Protein AF-A0A3B9R5B9-F1 (afdb_monomer)

Foldseek 3Di:
DWKKKWKWKDQDQDIDIDIDPHTDPDPVVSVVVVVVVVVVCCVVPVNIDIDMDIGDPVLVVVVVVVVVVPDRSPPPDHPHDDDPDD

Solvent-accessible surface area (backbone atoms only — not comparable to full-atom values): 5118 Å² total; per-residue (Å²): 116,49,20,35,48,37,36,37,44,22,60,82,90,51,46,48,80,47,66,57,92,72,60,31,77,37,62,66,62,37,56,62,48,46,56,60,52,50,54,48,46,46,71,77,41,69,83,47,50,72,53,78,46,66,28,42,61,69,58,43,54,51,52,51,55,38,48,77,74,64,57,61,65,54,83,90,72,52,94,63,81,79,73,77,85,126

Mean predicted aligned error: 5.77 Å

Sequence (86 aa):
MKFIMVIIICFGANCEAIWERVPYDSEVTCLQSTKSVASYMQGQYPNSSGEIYCMNEEQFDLFYKDLEKGLNLNLQNTPLPDKPDA

Radius of gyration: 12.6 Å; Cα contacts (8 Å, |Δi|>4): 117; chains: 1; bounding box: 30×22×32 Å

Structure (mmCIF, N/CA/C/O backbone):
data_AF-A0A3B9R5B9-F1
#
_entry.id   AF-A0A3B9R5B9-F1
#
loop_
_atom_si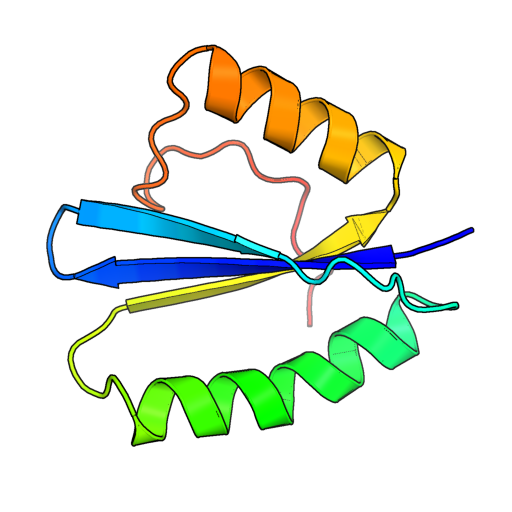te.group_PDB
_atom_site.id
_atom_site.type_symbol
_atom_site.label_atom_id
_atom_site.label_alt_id
_atom_site.label_comp_id
_atom_site.label_asym_id
_atom_site.label_entity_id
_atom_site.label_seq_id
_atom_site.pdbx_PDB_ins_code
_atom_site.Cartn_x
_atom_site.Cartn_y
_atom_site.Cartn_z
_atom_site.occupancy
_atom_site.B_iso_or_equiv
_atom_site.auth_seq_id
_atom_site.auth_comp_id
_atom_site.auth_asym_id
_atom_site.auth_atom_id
_atom_site.pdbx_PDB_model_num
ATOM 1 N N . MET A 1 1 ? -9.470 -0.238 16.810 1.00 78.06 1 MET A N 1
ATOM 2 C CA . MET A 1 1 ? -9.348 0.211 15.409 1.00 78.06 1 MET A CA 1
ATOM 3 C C . MET A 1 1 ? -8.453 -0.767 14.684 1.00 78.06 1 MET A C 1
ATOM 5 O O . MET A 1 1 ? -7.597 -1.360 15.329 1.00 78.06 1 MET A O 1
ATOM 9 N N . LYS A 1 2 ? -8.694 -0.975 13.395 1.00 88.94 2 LYS A N 1
ATOM 10 C CA . LYS A 1 2 ? -7.959 -1.915 12.553 1.00 88.94 2 LYS A CA 1
ATOM 11 C C . LYS A 1 2 ? -7.378 -1.161 11.363 1.00 88.94 2 LYS A C 1
ATOM 13 O O . LYS A 1 2 ? -7.991 -0.200 10.902 1.00 8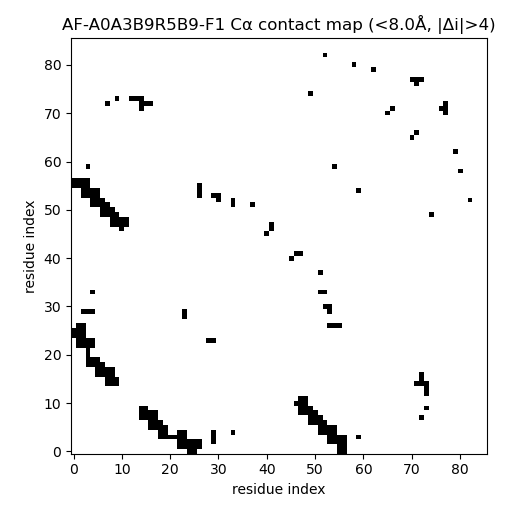8.94 2 LYS A O 1
ATOM 18 N N . PHE A 1 3 ? -6.199 -1.578 10.916 1.00 92.62 3 PHE A N 1
ATOM 19 C CA . PHE A 1 3 ? -5.466 -0.932 9.831 1.00 92.62 3 PHE A CA 1
ATOM 20 C C . PHE A 1 3 ? -5.164 -1.929 8.721 1.00 92.62 3 PHE A C 1
ATOM 22 O O . PHE A 1 3 ? -4.707 -3.037 8.976 1.00 92.62 3 PHE A O 1
ATOM 29 N N . ILE A 1 4 ? -5.403 -1.530 7.485 1.00 93.62 4 ILE A N 1
ATOM 30 C CA . ILE A 1 4 ? -5.209 -2.319 6.280 1.00 93.62 4 ILE A CA 1
ATOM 31 C C . ILE A 1 4 ? -4.013 -1.727 5.547 1.00 93.62 4 ILE A C 1
ATOM 33 O O . ILE A 1 4 ? -3.979 -0.531 5.252 1.00 93.62 4 ILE A O 1
ATOM 37 N N . MET A 1 5 ? -3.017 -2.566 5.268 1.00 93.56 5 MET A N 1
ATOM 38 C CA . MET A 1 5 ? -1.915 -2.166 4.406 1.00 93.56 5 MET A CA 1
ATOM 39 C C . MET A 1 5 ? -2.372 -2.244 2.953 1.00 93.56 5 MET A C 1
ATOM 41 O O . MET A 1 5 ? -2.805 -3.304 2.499 1.00 93.56 5 MET A O 1
ATOM 45 N N . VAL A 1 6 ? -2.251 -1.131 2.240 1.00 93.06 6 VAL A N 1
ATOM 46 C CA . VAL A 1 6 ? -2.528 -1.020 0.809 1.00 93.06 6 VAL A CA 1
ATOM 47 C C . VAL A 1 6 ? -1.226 -0.691 0.099 1.00 93.06 6 VAL A C 1
ATOM 49 O O 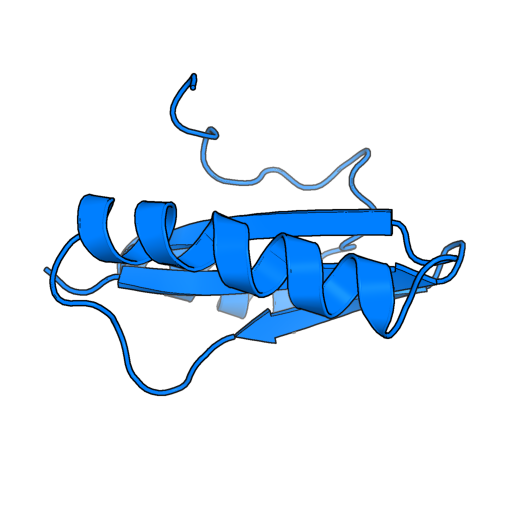. VAL A 1 6 ? -0.552 0.279 0.424 1.00 93.06 6 VAL A O 1
ATOM 52 N N . ILE A 1 7 ? -0.867 -1.504 -0.878 1.00 92.56 7 ILE A N 1
ATOM 53 C CA . ILE A 1 7 ? 0.316 -1.362 -1.713 1.00 92.56 7 ILE A CA 1
ATOM 54 C C . ILE A 1 7 ? -0.173 -0.977 -3.099 1.00 92.56 7 ILE A C 1
ATOM 56 O O . ILE A 1 7 ? -0.886 -1.747 -3.736 1.00 92.56 7 ILE A O 1
ATOM 60 N N . ILE A 1 8 ? 0.216 0.198 -3.571 1.00 92.12 8 ILE A N 1
ATOM 61 C CA . ILE A 1 8 ? 0.014 0.610 -4.955 1.00 92.12 8 ILE A CA 1
ATOM 62 C C . ILE A 1 8 ? 1.319 0.332 -5.688 1.00 92.12 8 ILE A C 1
ATOM 64 O O . ILE A 1 8 ? 2.357 0.876 -5.319 1.00 92.12 8 ILE A O 1
ATOM 68 N N . ILE A 1 9 ? 1.274 -0.515 -6.710 1.00 92.06 9 ILE A N 1
ATOM 69 C CA . ILE A 1 9 ? 2.425 -0.864 -7.545 1.00 92.06 9 ILE A CA 1
ATOM 70 C C . ILE A 1 9 ? 2.121 -0.539 -9.004 1.00 92.06 9 ILE A C 1
ATOM 72 O O . ILE A 1 9 ? 1.034 -0.815 -9.500 1.00 92.06 9 ILE A O 1
ATOM 76 N N . CYS A 1 10 ? 3.086 0.051 -9.696 1.00 91.12 10 CYS A N 1
ATOM 77 C CA . CYS A 1 10 ? 2.956 0.556 -11.050 1.00 91.12 10 CYS A CA 1
ATOM 78 C C . CYS A 1 10 ? 4.060 -0.002 -11.949 1.00 91.12 10 CYS A C 1
ATOM 80 O O . CYS A 1 10 ? 5.251 0.096 -11.644 1.00 91.12 10 CYS A O 1
ATOM 82 N N . PHE A 1 11 ? 3.664 -0.523 -13.106 1.00 90.25 11 PHE A N 1
ATOM 83 C CA . PHE A 1 11 ? 4.556 -0.916 -14.193 1.00 90.25 11 PHE A CA 1
ATOM 84 C C . PHE A 1 11 ? 4.319 0.016 -15.384 1.00 90.25 11 PHE A C 1
ATOM 86 O O . PHE A 1 11 ? 3.422 -0.190 -16.206 1.00 90.25 11 PHE A O 1
ATOM 93 N N . GLY A 1 12 ? 5.108 1.090 -15.457 1.00 86.75 12 GLY A N 1
ATOM 94 C CA . GLY A 1 12 ? 4.855 2.179 -16.400 1.00 86.75 12 GLY A CA 1
ATOM 95 C C . GLY A 1 12 ? 3.573 2.929 -16.030 1.00 86.75 12 GLY A C 1
ATOM 96 O O . GLY A 1 12 ? 3.469 3.442 -14.923 1.00 86.75 12 GLY A O 1
ATOM 97 N N . ALA A 1 13 ? 2.604 2.987 -16.948 1.00 83.75 13 ALA A N 1
ATOM 98 C CA . ALA A 1 13 ? 1.314 3.658 -16.734 1.00 83.75 13 ALA A CA 1
ATOM 99 C C . ALA A 1 13 ? 0.228 2.752 -16.114 1.00 83.75 13 ALA A C 1
ATOM 101 O O . ALA A 1 13 ? -0.888 3.212 -15.869 1.00 83.75 13 ALA A O 1
ATOM 102 N N . ASN A 1 14 ? 0.534 1.468 -15.895 1.00 87.81 14 ASN A N 1
ATOM 103 C CA . ASN A 1 14 ? -0.405 0.492 -15.348 1.00 87.81 14 ASN A CA 1
ATOM 104 C C . ASN A 1 14 ? -0.151 0.334 -13.850 1.00 87.81 14 ASN A C 1
ATOM 106 O O . ASN A 1 14 ? 0.864 -0.246 -13.467 1.00 87.81 14 ASN A O 1
ATOM 110 N N . CYS A 1 15 ? -1.058 0.856 -13.029 1.00 89.81 15 CYS A N 1
ATOM 111 C CA . CYS A 1 15 ? -0.986 0.784 -11.574 1.00 89.81 15 CYS A CA 1
ATOM 112 C C . CYS A 1 15 ? -2.078 -0.128 -11.019 1.00 89.81 15 CYS A C 1
ATOM 114 O O . CYS A 1 15 ? -3.227 -0.067 -11.455 1.00 89.81 15 CYS A O 1
ATOM 116 N N . GLU A 1 16 ? -1.720 -0.926 -10.022 1.00 90.69 16 GLU A N 1
ATOM 117 C CA . GLU A 1 16 ? -2.595 -1.865 -9.334 1.00 90.69 16 GLU A CA 1
ATOM 118 C C . GLU A 1 16 ? -2.492 -1.654 -7.824 1.00 90.69 16 GLU A C 1
ATOM 120 O O . GLU A 1 16 ? -1.427 -1.321 -7.301 1.00 90.69 16 GLU A O 1
ATOM 125 N N . ALA A 1 17 ? -3.606 -1.853 -7.123 1.00 91.94 17 ALA A N 1
ATOM 126 C CA . ALA A 1 17 ? -3.652 -1.831 -5.670 1.00 91.94 17 ALA A CA 1
ATOM 127 C C . ALA A 1 17 ? -3.777 -3.258 -5.134 1.00 91.94 17 ALA A C 1
ATOM 129 O O . ALA A 1 17 ? -4.627 -4.031 -5.572 1.00 91.94 17 ALA A O 1
ATOM 130 N N . ILE A 1 18 ? -2.942 -3.586 -4.157 1.00 91.50 18 ILE A N 1
ATOM 131 C CA . ILE A 1 18 ? -2.900 -4.867 -3.461 1.00 91.50 18 ILE A CA 1
ATOM 132 C C . ILE A 1 18 ? -3.075 -4.568 -1.978 1.00 91.50 18 ILE A C 1
ATOM 134 O O . ILE A 1 18 ? -2.430 -3.667 -1.455 1.00 91.50 18 ILE A O 1
ATOM 138 N N . TRP A 1 19 ? -3.915 -5.315 -1.274 1.00 92.81 19 TRP A N 1
ATOM 139 C CA . TRP A 1 19 ? -4.087 -5.136 0.166 1.00 92.81 19 TRP A CA 1
ATOM 140 C C . TRP A 1 19 ? -4.158 -6.469 0.895 1.00 92.81 19 TRP A C 1
ATOM 142 O O . TRP A 1 19 ? -4.567 -7.496 0.343 1.00 92.81 19 TRP A O 1
ATOM 152 N N . GLU A 1 20 ? -3.744 -6.455 2.158 1.00 83.38 20 GLU A N 1
ATOM 153 C CA . GLU A 1 20 ? -3.835 -7.635 3.009 1.00 83.38 20 GLU A CA 1
ATOM 154 C C . GLU A 1 20 ? -5.269 -7.848 3.508 1.00 83.38 20 GLU A C 1
ATOM 156 O O . GLU A 1 20 ? -5.972 -6.911 3.881 1.00 83.38 20 GLU A O 1
ATOM 161 N N . ARG A 1 21 ? -5.710 -9.113 3.550 1.00 79.56 21 ARG A N 1
ATOM 162 C CA . ARG A 1 21 ? -7.022 -9.482 4.116 1.00 79.56 21 ARG A CA 1
ATOM 163 C C . ARG A 1 21 ? -7.045 -9.459 5.642 1.00 79.56 21 ARG A C 1
ATOM 165 O O . ARG A 1 21 ? -8.124 -9.432 6.226 1.00 79.56 21 ARG A O 1
ATOM 172 N N . VAL A 1 22 ? -5.877 -9.529 6.277 1.00 87.12 22 VAL A N 1
ATOM 173 C CA . VAL A 1 22 ? -5.748 -9.524 7.734 1.00 87.12 22 VAL A CA 1
ATOM 174 C C . VAL A 1 22 ? -5.297 -8.130 8.159 1.00 87.12 22 VAL A C 1
ATOM 176 O O . VAL A 1 22 ? -4.174 -7.747 7.842 1.00 87.12 22 VAL A O 1
ATOM 179 N N . PRO A 1 23 ? -6.143 -7.359 8.856 1.00 89.31 23 PRO A N 1
ATOM 180 C CA . PRO A 1 23 ? -5.761 -6.029 9.287 1.00 89.31 23 PRO A CA 1
ATOM 181 C C . PRO A 1 23 ? -4.886 -6.062 10.546 1.00 89.31 23 PRO A C 1
ATOM 183 O O . PRO A 1 23 ? -5.041 -6.913 11.427 1.00 89.31 23 PRO A O 1
ATOM 186 N N . TYR A 1 24 ? -4.018 -5.066 10.662 1.00 92.12 24 TYR A N 1
ATOM 187 C CA . TYR A 1 24 ? -3.184 -4.782 11.820 1.00 92.12 24 TYR A CA 1
ATOM 188 C C . TYR A 1 24 ? -3.992 -4.149 12.959 1.00 92.12 24 TYR A C 1
ATOM 190 O O . TYR A 1 24 ? -4.954 -3.411 12.736 1.00 92.12 24 TYR A O 1
ATOM 198 N N . ASP A 1 25 ? -3.562 -4.389 14.198 1.00 92.88 25 ASP A N 1
ATOM 199 C CA . ASP A 1 25 ? -4.178 -3.812 15.402 1.00 92.88 25 ASP A CA 1
ATOM 200 C C . ASP A 1 25 ? -3.827 -2.337 15.632 1.00 92.88 25 ASP A C 1
ATOM 202 O O . ASP A 1 25 ? -4.518 -1.640 16.376 1.00 92.88 25 ASP A O 1
ATOM 206 N N . SER A 1 26 ? -2.747 -1.852 15.015 1.00 91.75 26 SER A N 1
ATOM 207 C CA . SER A 1 26 ? -2.309 -0.465 15.138 1.00 91.75 26 SER A CA 1
ATOM 208 C C . SER A 1 26 ? -1.652 0.042 13.859 1.00 91.75 26 SER A C 1
ATOM 210 O O . SER A 1 26 ? -1.013 -0.719 13.126 1.00 91.75 26 SER A O 1
ATOM 212 N N . GLU A 1 27 ? -1.766 1.348 13.634 1.00 89.00 27 GLU A N 1
ATOM 213 C CA . GLU A 1 27 ? -1.101 2.048 12.538 1.00 89.00 27 GLU A CA 1
ATOM 214 C C . GLU A 1 27 ? 0.415 1.869 12.608 1.00 89.00 27 GLU A C 1
ATOM 216 O O . GLU A 1 27 ? 1.055 1.570 11.608 1.00 89.00 27 GLU A O 1
ATOM 221 N N . VAL A 1 28 ? 0.982 1.956 13.816 1.00 91.38 28 VAL A N 1
ATOM 222 C CA . VAL A 1 28 ? 2.422 1.804 14.055 1.00 91.38 28 VAL A CA 1
ATOM 223 C C . VAL A 1 28 ? 2.909 0.432 13.600 1.00 91.38 28 VAL A C 1
ATOM 225 O O . VAL A 1 28 ? 3.926 0.342 12.915 1.00 91.38 28 VAL A O 1
ATOM 228 N N . THR A 1 29 ? 2.186 -0.639 13.939 1.00 91.50 29 THR A N 1
ATOM 229 C CA . THR A 1 29 ? 2.547 -1.999 13.510 1.00 91.50 29 THR A CA 1
ATOM 230 C C . THR A 1 29 ? 2.449 -2.147 11.992 1.00 91.50 29 THR A C 1
ATOM 232 O O . THR A 1 29 ? 3.323 -2.767 11.381 1.00 91.50 29 THR A O 1
ATOM 235 N N . CYS A 1 30 ? 1.431 -1.543 11.373 1.00 92.69 30 CYS A N 1
ATOM 236 C CA . CYS A 1 30 ? 1.305 -1.517 9.920 1.00 92.69 30 CYS A CA 1
ATOM 237 C C . CYS A 1 30 ? 2.498 -0.784 9.281 1.00 92.69 30 CYS A C 1
ATOM 239 O O . CYS A 1 30 ? 3.216 -1.366 8.468 1.00 92.69 30 CYS A O 1
ATOM 241 N N . LEU A 1 31 ? 2.795 0.443 9.725 1.00 90.19 31 LEU A N 1
ATOM 242 C CA . LEU A 1 31 ? 3.890 1.275 9.219 1.00 90.19 31 LEU A CA 1
ATOM 243 C C . LEU A 1 31 ? 5.257 0.608 9.394 1.00 90.19 31 LEU A C 1
ATOM 245 O O . LEU A 1 31 ? 6.074 0.626 8.475 1.00 90.19 31 LEU A O 1
ATOM 249 N N . GLN A 1 32 ? 5.515 -0.036 10.532 1.00 92.69 32 GLN A N 1
ATOM 250 C CA . GLN A 1 32 ? 6.749 -0.800 10.736 1.00 92.69 32 GLN A CA 1
ATOM 251 C C . GLN A 1 32 ? 6.895 -1.944 9.726 1.00 92.69 32 GLN A C 1
ATOM 253 O O . GLN A 1 32 ? 7.995 -2.174 9.220 1.00 92.69 32 GLN A O 1
ATOM 258 N N . SER A 1 33 ? 5.787 -2.608 9.390 1.00 91.00 33 SER A N 1
ATOM 259 C CA . SER A 1 33 ? 5.763 -3.710 8.423 1.00 91.00 33 SER A CA 1
ATOM 260 C C . SER A 1 33 ? 6.006 -3.228 6.987 1.00 91.00 33 SER A C 1
ATOM 262 O O . SER A 1 33 ? 6.627 -3.947 6.200 1.00 91.00 33 SER A O 1
ATOM 264 N N . THR A 1 34 ? 5.623 -1.985 6.653 1.00 90.31 34 THR A N 1
ATOM 265 C CA . THR A 1 34 ? 5.818 -1.422 5.301 1.00 90.31 34 THR A CA 1
ATOM 266 C C . THR A 1 34 ? 7.274 -1.437 4.848 1.00 90.31 34 THR A C 1
ATOM 268 O O . THR A 1 34 ? 7.529 -1.629 3.666 1.00 90.31 34 THR A O 1
ATOM 271 N N . LYS A 1 35 ? 8.248 -1.294 5.761 1.00 89.38 35 LYS A N 1
ATOM 272 C CA . LYS A 1 35 ? 9.678 -1.295 5.407 1.00 89.38 35 LYS A CA 1
ATOM 273 C C . LYS A 1 35 ? 10.108 -2.629 4.808 1.00 89.38 35 LYS A C 1
ATOM 275 O O . LYS A 1 35 ? 10.731 -2.659 3.751 1.00 89.38 35 LYS A O 1
ATOM 280 N N . SER A 1 36 ? 9.750 -3.729 5.467 1.00 91.94 36 SER A N 1
ATOM 281 C CA . SER A 1 36 ? 10.064 -5.078 4.992 1.00 91.94 36 SER A CA 1
ATOM 282 C C . SER A 1 36 ? 9.343 -5.388 3.683 1.00 91.94 36 SER A C 1
ATOM 284 O O . SER A 1 36 ? 9.946 -5.953 2.772 1.00 91.94 36 SER A O 1
ATOM 286 N N . VAL A 1 37 ? 8.085 -4.961 3.563 1.00 91.62 37 VAL A N 1
ATOM 287 C CA . VAL A 1 37 ? 7.297 -5.114 2.335 1.00 91.62 37 VAL A CA 1
ATOM 288 C C . VAL A 1 37 ? 7.899 -4.299 1.187 1.00 91.62 37 VAL A C 1
ATOM 290 O O . VAL A 1 37 ? 8.065 -4.831 0.095 1.00 91.62 37 VAL A O 1
ATOM 293 N N . ALA A 1 38 ? 8.309 -3.052 1.426 1.00 90.06 38 ALA A N 1
ATOM 294 C CA . ALA A 1 38 ? 8.964 -2.211 0.428 1.00 90.06 38 ALA A CA 1
ATOM 295 C C . ALA A 1 38 ? 10.271 -2.841 -0.065 1.00 90.06 38 ALA A C 1
ATOM 297 O O . ALA A 1 38 ? 10.485 -2.932 -1.271 1.00 90.06 38 ALA A O 1
ATOM 298 N N . SER A 1 39 ? 11.119 -3.337 0.845 1.00 92.75 39 SER A N 1
ATOM 299 C CA . SER A 1 39 ? 12.348 -4.047 0.467 1.00 92.75 39 SER A CA 1
ATOM 300 C C . SER A 1 39 ? 12.063 -5.308 -0.351 1.00 92.75 39 SER A C 1
ATOM 302 O O . SER A 1 39 ? 12.760 -5.573 -1.329 1.00 92.75 39 SER A O 1
ATOM 304 N N . TYR A 1 40 ? 11.025 -6.069 0.008 1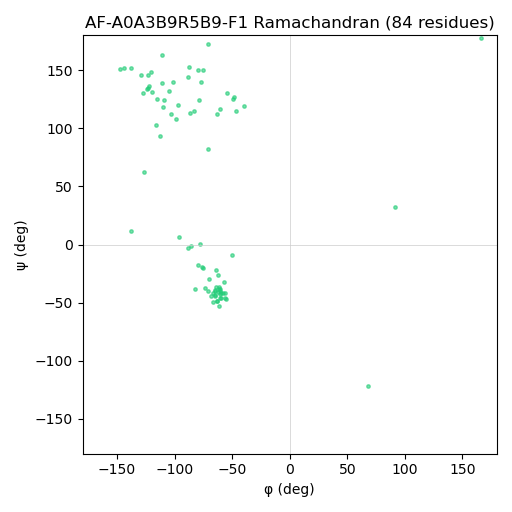.00 93.06 40 TYR A N 1
ATOM 305 C CA . TYR A 1 40 ? 10.597 -7.231 -0.769 1.00 93.06 40 TYR A CA 1
ATOM 306 C C . TYR A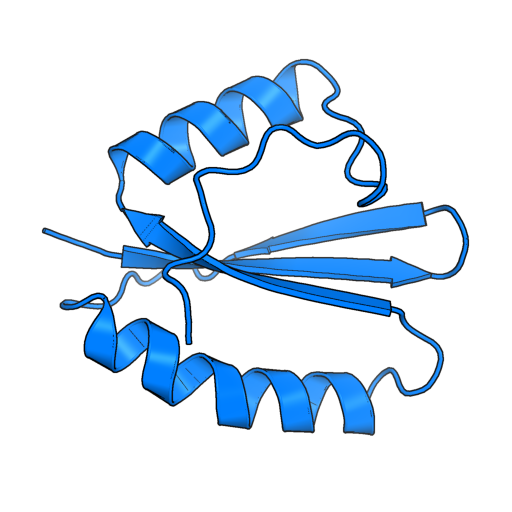 1 40 ? 10.129 -6.831 -2.174 1.00 93.06 40 TYR A C 1
ATOM 308 O O . TYR A 1 40 ? 10.603 -7.400 -3.157 1.00 93.06 40 TYR A O 1
ATOM 316 N N . MET A 1 41 ? 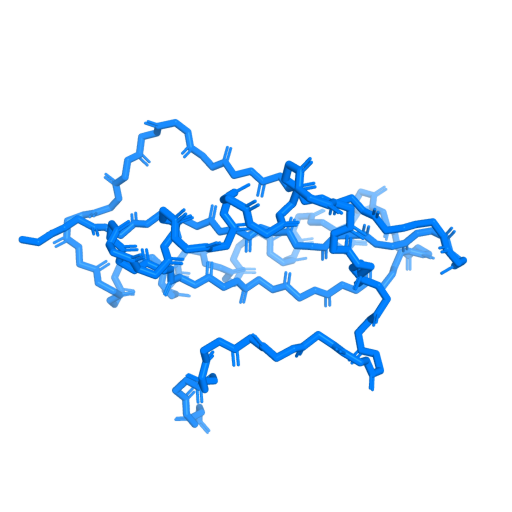9.258 -5.824 -2.282 1.00 92.00 41 MET A N 1
ATOM 317 C CA . MET A 1 41 ? 8.735 -5.347 -3.564 1.00 92.00 41 MET A CA 1
ATOM 318 C C . MET A 1 41 ? 9.843 -4.795 -4.460 1.00 92.00 41 MET A C 1
ATOM 320 O O . MET A 1 41 ? 9.874 -5.118 -5.640 1.00 92.00 41 MET A O 1
ATOM 324 N N . GLN A 1 42 ? 10.803 -4.050 -3.911 1.00 91.38 42 GLN A N 1
ATOM 325 C CA . GLN A 1 42 ? 11.970 -3.573 -4.662 1.00 91.38 42 GLN A CA 1
ATOM 326 C C . GLN A 1 42 ? 12.863 -4.723 -5.146 1.00 91.38 42 GLN A C 1
ATOM 328 O O . GLN A 1 42 ? 13.401 -4.660 -6.248 1.00 91.38 42 GLN A O 1
ATOM 333 N N . GLY A 1 43 ? 13.016 -5.783 -4.346 1.00 93.75 43 GLY A N 1
ATOM 334 C CA . GLY A 1 43 ? 13.791 -6.961 -4.734 1.00 93.75 43 GLY A CA 1
ATOM 335 C C . GLY A 1 43 ? 13.116 -7.805 -5.818 1.00 93.75 43 GLY A C 1
ATOM 336 O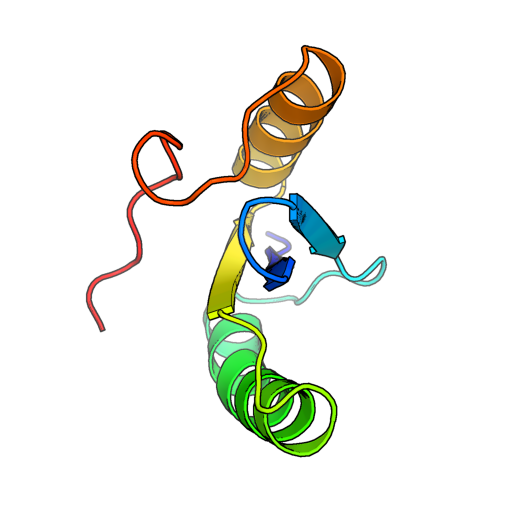 O . GLY A 1 43 ? 13.793 -8.298 -6.716 1.00 93.75 43 GLY A O 1
ATOM 337 N N . GLN A 1 44 ? 11.793 -7.975 -5.745 1.00 94.19 44 GLN A N 1
ATOM 338 C CA . GLN A 1 44 ? 11.024 -8.773 -6.710 1.00 94.19 44 GLN A CA 1
ATOM 339 C C . GLN A 1 44 ? 10.676 -7.996 -7.986 1.00 94.19 44 GLN A C 1
ATOM 341 O O . GLN A 1 44 ? 10.717 -8.549 -9.083 1.00 94.19 44 GLN A O 1
ATOM 346 N N . TYR A 1 45 ? 10.357 -6.710 -7.849 1.00 92.88 45 TYR A N 1
ATOM 347 C CA . TYR A 1 45 ? 9.870 -5.837 -8.915 1.00 92.88 45 TYR A CA 1
ATOM 348 C C . TYR A 1 45 ? 10.720 -4.556 -9.015 1.00 92.88 45 TYR A C 1
ATOM 350 O O . TYR A 1 45 ? 10.201 -3.450 -8.860 1.00 92.88 45 TYR A O 1
ATOM 358 N N . PRO A 1 46 ? 12.028 -4.663 -9.317 1.00 89.62 46 PRO A N 1
ATOM 359 C CA . PRO A 1 46 ? 12.963 -3.530 -9.277 1.00 89.62 46 PRO A CA 1
ATOM 360 C C . PRO A 1 46 ? 12.650 -2.413 -10.283 1.00 89.62 46 PRO A C 1
ATOM 362 O O . PRO A 1 46 ? 13.073 -1.279 -10.092 1.00 89.62 46 PRO A O 1
ATOM 365 N N . ASN A 1 47 ? 11.908 -2.727 -11.350 1.00 90.44 47 ASN A N 1
ATOM 366 C CA . ASN A 1 47 ? 11.485 -1.764 -12.372 1.00 90.44 47 ASN A CA 1
ATOM 367 C C . ASN A 1 47 ? 10.070 -1.207 -12.129 1.00 90.44 47 ASN A C 1
ATOM 369 O O . ASN A 1 47 ? 9.527 -0.535 -13.005 1.00 90.44 47 ASN A O 1
ATOM 373 N N . SER A 1 48 ? 9.448 -1.532 -10.993 1.00 90.06 48 SER A N 1
ATOM 374 C CA . SER A 1 48 ? 8.164 -0.953 -10.598 1.00 90.06 48 SER A CA 1
ATOM 375 C C . SER A 1 48 ? 8.365 0.348 -9.821 1.00 90.06 48 SER A C 1
ATOM 377 O O . SER A 1 48 ? 9.389 0.551 -9.167 1.00 90.06 48 SER A O 1
ATOM 379 N N . SER A 1 49 ? 7.374 1.229 -9.883 1.00 89.94 49 SER A N 1
ATOM 380 C CA . SER A 1 49 ? 7.207 2.343 -8.947 1.00 89.94 49 SER A CA 1
ATOM 381 C C . SER A 1 49 ? 5.982 2.086 -8.076 1.00 89.94 49 SER A C 1
ATOM 383 O O . SER A 1 49 ? 5.167 1.224 -8.391 1.00 89.94 49 SER A O 1
ATOM 385 N N . GLY A 1 50 ? 5.841 2.788 -6.957 1.00 88.31 50 GLY A N 1
ATOM 386 C CA . GLY A 1 50 ? 4.710 2.538 -6.078 1.00 88.31 50 GLY A CA 1
ATOM 387 C C . GLY A 1 50 ? 4.850 3.150 -4.701 1.00 88.31 50 GLY A C 1
ATOM 388 O O . GLY A 1 50 ? 5.879 3.735 -4.362 1.00 88.31 50 GLY A O 1
ATOM 389 N N . GLU A 1 51 ? 3.800 2.976 -3.910 1.00 89.50 51 GLU A N 1
ATOM 390 C CA . GLU A 1 51 ? 3.675 3.502 -2.557 1.00 89.50 51 GLU A CA 1
ATOM 391 C C . GLU A 1 51 ? 2.916 2.516 -1.669 1.00 89.50 51 GLU A C 1
ATOM 393 O O . GLU A 1 51 ? 2.092 1.732 -2.138 1.00 89.50 51 GLU A O 1
ATOM 398 N N . ILE A 1 52 ? 3.211 2.545 -0.370 1.00 90.69 52 ILE A N 1
ATOM 399 C CA . ILE A 1 52 ? 2.550 1.704 0.625 1.00 90.69 52 ILE A CA 1
ATOM 400 C C . ILE A 1 52 ? 1.870 2.610 1.643 1.00 90.69 52 ILE A C 1
ATOM 402 O O . ILE A 1 52 ? 2.490 3.522 2.190 1.00 90.69 52 ILE A O 1
ATOM 406 N N . TYR A 1 53 ? 0.608 2.309 1.910 1.00 90.31 53 TYR A N 1
ATOM 407 C CA . TYR A 1 53 ? -0.283 3.033 2.796 1.00 90.31 53 TYR A CA 1
ATOM 408 C C . TYR A 1 53 ? -0.777 2.122 3.909 1.00 90.31 53 TYR A C 1
A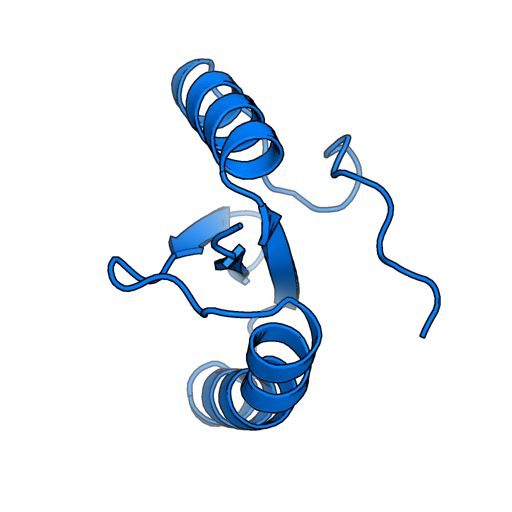TOM 410 O O . TYR A 1 53 ? -0.977 0.925 3.711 1.00 90.31 53 TYR A O 1
ATOM 418 N N . CYS A 1 54 ? -1.020 2.712 5.072 1.00 92.06 54 CYS A N 1
ATOM 419 C CA . CYS A 1 54 ? -1.701 2.072 6.186 1.00 92.06 54 CYS A CA 1
ATOM 420 C C . CYS A 1 54 ? -3.002 2.827 6.424 1.00 92.06 54 CYS A C 1
ATOM 422 O O . CYS A 1 54 ? -2.988 3.927 6.963 1.00 92.06 54 CYS A O 1
ATOM 424 N N . MET A 1 55 ? -4.111 2.255 5.971 1.00 91.00 55 MET A N 1
ATOM 425 C CA . MET A 1 55 ? -5.430 2.880 6.037 1.00 91.00 55 MET A CA 1
ATOM 426 C C . MET A 1 55 ? -6.223 2.283 7.191 1.00 91.00 55 MET A C 1
ATOM 428 O O . MET A 1 55 ? -6.186 1.074 7.397 1.00 91.00 55 MET A O 1
ATOM 432 N N . ASN A 1 56 ? -6.965 3.088 7.943 1.00 92.56 56 ASN A N 1
ATOM 433 C CA . ASN A 1 56 ? -8.006 2.541 8.811 1.00 92.56 56 ASN A CA 1
ATOM 434 C C . ASN A 1 56 ? -9.195 2.016 7.973 1.00 92.56 56 ASN A C 1
ATOM 436 O O . ASN A 1 56 ? -9.244 2.208 6.759 1.00 92.56 56 ASN A O 1
ATOM 440 N N . GLU A 1 57 ? -10.152 1.345 8.614 1.00 90.56 57 GLU A N 1
ATOM 441 C CA . GLU A 1 57 ? -11.313 0.752 7.927 1.00 90.56 57 GLU A CA 1
ATOM 442 C C . GLU A 1 57 ? -12.124 1.778 7.116 1.00 90.56 57 GLU A C 1
ATOM 444 O O . GLU A 1 57 ? -12.490 1.502 5.979 1.00 90.56 57 GLU A O 1
ATOM 449 N N . GLU A 1 58 ? -12.348 2.982 7.647 1.00 90.50 58 GLU A N 1
ATOM 450 C CA . GLU A 1 58 ? -13.114 4.028 6.955 1.00 90.50 58 GLU A CA 1
ATOM 451 C C . GLU A 1 58 ? -12.372 4.558 5.719 1.00 90.50 58 GLU A C 1
ATOM 453 O O . GLU A 1 58 ? -12.953 4.690 4.641 1.00 90.50 58 GLU A O 1
ATOM 458 N N . GLN A 1 59 ? -11.069 4.816 5.854 1.00 90.56 59 GLN A N 1
ATOM 459 C CA . GLN A 1 59 ? -10.206 5.233 4.748 1.00 90.56 59 GLN A CA 1
ATOM 460 C C . GLN A 1 59 ? -10.158 4.167 3.651 1.00 90.56 59 GLN A C 1
ATOM 462 O O . GLN A 1 59 ? -10.243 4.494 2.467 1.00 90.56 59 GLN A O 1
ATOM 467 N N . PHE A 1 60 ? -10.052 2.896 4.044 1.00 91.31 60 PHE A N 1
ATOM 468 C CA . PHE A 1 60 ? -10.033 1.785 3.105 1.00 91.31 60 PHE A CA 1
ATOM 469 C C . PHE A 1 60 ? -11.375 1.622 2.384 1.00 91.31 60 PHE A C 1
ATOM 471 O O . PHE A 1 60 ? -11.388 1.431 1.171 1.00 91.31 60 PHE A O 1
ATOM 478 N N . ASP A 1 61 ? -12.501 1.756 3.085 1.00 91.81 61 ASP A N 1
ATOM 479 C CA . ASP A 1 61 ? -13.834 1.678 2.479 1.00 91.81 61 ASP A CA 1
ATOM 480 C C . ASP A 1 61 ? -14.061 2.775 1.431 1.00 91.81 61 ASP A C 1
ATOM 482 O O . ASP A 1 61 ? -14.685 2.532 0.394 1.00 91.81 61 ASP A O 1
ATOM 486 N N . LEU A 1 62 ? -13.565 3.990 1.685 1.00 90.44 62 LEU A N 1
ATOM 487 C CA . LEU A 1 62 ? -13.606 5.084 0.713 1.00 90.44 62 LEU A CA 1
ATOM 488 C C . LEU A 1 62 ? -12.723 4.776 -0.497 1.00 90.44 62 LEU A C 1
ATOM 490 O O . LEU A 1 62 ? -13.200 4.828 -1.630 1.00 90.44 62 LEU A O 1
ATOM 494 N N . PHE A 1 63 ? -11.477 4.370 -0.249 1.00 89.88 63 PHE A N 1
ATOM 495 C CA . PHE A 1 63 ? -10.539 3.976 -1.295 1.00 89.88 63 PHE A CA 1
ATOM 496 C C . PHE A 1 63 ? -11.102 2.856 -2.182 1.00 89.88 63 PHE A C 1
ATOM 498 O O . PHE A 1 63 ? -11.065 2.953 -3.407 1.00 89.88 63 PHE A O 1
ATOM 505 N N . TYR A 1 64 ? -11.685 1.819 -1.579 1.00 90.81 64 TYR A N 1
ATOM 506 C CA . TYR A 1 64 ? -12.272 0.691 -2.294 1.00 90.81 64 TYR A CA 1
ATOM 507 C C . TYR A 1 64 ? -13.478 1.115 -3.145 1.00 90.81 64 TYR A C 1
ATOM 509 O O . TYR A 1 64 ? -13.569 0.746 -4.315 1.00 90.81 64 TYR A O 1
ATOM 517 N N . LYS A 1 65 ? -14.369 1.962 -2.613 1.00 91.56 65 LYS A N 1
ATOM 518 C CA . LYS A 1 65 ? -15.490 2.520 -3.394 1.00 91.56 65 LYS A CA 1
ATOM 519 C C . LYS A 1 65 ? -15.016 3.362 -4.572 1.00 91.56 65 LYS A C 1
ATOM 521 O O . LYS A 1 65 ? -15.667 3.367 -5.615 1.00 91.56 65 LYS A O 1
ATOM 526 N N . ASP A 1 66 ? -13.925 4.099 -4.411 1.00 88.25 66 ASP A N 1
ATOM 527 C CA . ASP A 1 66 ? -13.374 4.909 -5.492 1.00 88.25 66 ASP A CA 1
ATOM 528 C C . ASP A 1 66 ? -12.687 4.032 -6.546 1.00 88.25 66 ASP A C 1
ATOM 530 O O . ASP A 1 66 ? -12.876 4.269 -7.741 1.00 88.25 66 ASP A O 1
ATOM 534 N N . LEU A 1 67 ? -12.003 2.953 -6.144 1.00 88.81 67 LEU A N 1
ATOM 535 C CA . LEU A 1 67 ? -11.521 1.917 -7.066 1.00 88.81 67 LEU A CA 1
ATOM 536 C C . LEU A 1 67 ? -12.657 1.326 -7.909 1.00 88.81 67 LEU A C 1
ATOM 538 O O . LEU A 1 67 ? -12.529 1.250 -9.131 1.00 88.81 67 LEU A O 1
ATOM 542 N N . GLU A 1 68 ? -13.789 0.972 -7.293 1.00 89.81 68 GLU A N 1
ATOM 543 C CA . GLU A 1 68 ? -14.960 0.437 -8.007 1.00 89.81 68 GLU A CA 1
ATOM 544 C C . GLU A 1 68 ? -15.562 1.437 -9.008 1.00 89.81 68 GLU A C 1
ATOM 546 O O . GLU A 1 68 ? -16.151 1.038 -10.015 1.00 89.81 68 GLU A O 1
ATOM 551 N N . LYS A 1 69 ? -15.383 2.741 -8.774 1.00 89.31 69 LYS A N 1
ATOM 552 C CA . LYS A 1 69 ? -15.802 3.814 -9.692 1.00 89.31 69 LYS A CA 1
ATOM 553 C C . LYS A 1 69 ? -14.771 4.132 -10.778 1.00 89.31 69 LYS A C 1
ATOM 555 O O . LYS A 1 69 ? -15.032 4.998 -11.612 1.00 89.31 69 LYS A O 1
ATOM 560 N N . GLY A 1 70 ? -13.625 3.452 -10.788 1.00 85.31 70 GLY A N 1
ATOM 561 C CA . GLY A 1 70 ? -12.565 3.652 -11.774 1.00 85.31 70 GLY A CA 1
ATOM 562 C C . GLY A 1 70 ? -11.512 4.685 -11.370 1.00 85.31 70 GLY A C 1
ATOM 563 O O . GLY A 1 70 ? -10.971 5.364 -12.245 1.00 85.31 70 GLY A O 1
ATOM 564 N N . LEU A 1 71 ? -11.218 4.822 -10.071 1.00 84.31 71 LEU A N 1
ATOM 565 C CA . LEU A 1 71 ? -10.085 5.613 -9.580 1.00 84.31 71 LEU A CA 1
ATOM 566 C C . LEU A 1 71 ? -8.803 5.253 -10.342 1.00 84.31 71 LEU A C 1
ATOM 568 O O . LEU A 1 71 ? -8.403 4.091 -10.418 1.00 84.31 71 LEU A O 1
ATOM 572 N N . ASN A 1 72 ? -8.137 6.271 -10.885 1.00 83.69 72 ASN A N 1
ATOM 573 C CA . ASN A 1 72 ? -6.849 6.099 -11.538 1.00 83.69 72 ASN A CA 1
ATOM 574 C C . ASN A 1 72 ? -5.743 6.096 -10.482 1.00 83.69 72 ASN A C 1
ATOM 576 O O . ASN A 1 72 ? -5.492 7.111 -9.841 1.00 83.69 72 ASN A O 1
ATOM 580 N N . LEU A 1 73 ? -5.071 4.957 -10.337 1.00 84.75 73 LEU A N 1
ATOM 581 C CA . LEU A 1 73 ? -3.992 4.761 -9.372 1.00 84.75 73 LEU A CA 1
ATOM 582 C C . LEU A 1 73 ? -2.647 5.369 -9.797 1.00 84.75 73 LEU A C 1
ATOM 584 O O . LEU A 1 73 ? -1.674 5.260 -9.054 1.00 84.75 73 LEU A O 1
ATOM 588 N N . ASN A 1 74 ? -2.563 6.015 -10.964 1.00 77.19 74 ASN A N 1
ATOM 589 C CA . ASN A 1 74 ? -1.376 6.786 -11.315 1.00 77.19 74 ASN A CA 1
ATOM 590 C C . ASN A 1 74 ? -1.211 7.950 -10.327 1.00 77.19 74 ASN A C 1
ATOM 592 O O . ASN A 1 74 ? -1.980 8.910 -10.338 1.00 77.19 74 ASN A O 1
ATOM 596 N N . LEU A 1 75 ? -0.147 7.851 -9.527 1.00 61.28 75 LEU A N 1
ATOM 597 C CA . LEU A 1 75 ? 0.221 8.656 -8.352 1.00 61.28 75 LEU A CA 1
ATOM 598 C C . LEU A 1 75 ? 0.191 10.189 -8.524 1.00 61.28 75 LEU A C 1
ATOM 600 O O . LEU A 1 75 ? 0.330 10.918 -7.551 1.00 61.28 75 LEU A O 1
ATOM 604 N N . GLN A 1 76 ? 0.016 10.706 -9.740 1.00 53.94 76 GLN A N 1
ATOM 605 C CA . GLN A 1 76 ? -0.053 12.145 -10.000 1.00 53.94 76 GLN A CA 1
ATOM 606 C C . GLN A 1 76 ? -1.418 12.770 -9.677 1.00 53.94 76 GLN A C 1
ATOM 608 O O . GLN A 1 76 ? -1.480 13.987 -9.549 1.00 53.94 76 GLN A O 1
ATOM 613 N N . ASN A 1 77 ? -2.498 11.984 -9.553 1.00 49.56 77 ASN A N 1
ATOM 614 C CA . ASN A 1 77 ? -3.859 12.528 -9.411 1.00 49.56 77 ASN A CA 1
ATOM 615 C C . ASN A 1 77 ? -4.733 11.820 -8.366 1.00 49.56 77 ASN A C 1
ATOM 617 O O . ASN A 1 77 ? -5.942 12.044 -8.346 1.00 49.56 77 ASN A O 1
ATOM 621 N N . THR A 1 78 ? -4.170 10.958 -7.522 1.00 54.03 78 THR A N 1
ATOM 622 C CA . THR A 1 78 ? -4.960 10.206 -6.543 1.00 54.03 78 THR A CA 1
ATOM 623 C C . THR A 1 78 ? -5.126 11.050 -5.273 1.00 54.03 78 THR A C 1
ATOM 625 O O . THR A 1 78 ? -4.127 11.293 -4.596 1.00 54.03 78 THR A O 1
ATOM 628 N N . PRO A 1 79 ? -6.341 11.516 -4.916 1.00 53.28 79 PRO A N 1
ATOM 629 C CA . PRO A 1 79 ? -6.588 12.124 -3.614 1.00 53.28 79 PRO A CA 1
ATOM 630 C C . PRO A 1 79 ? -6.534 11.013 -2.561 1.00 53.28 79 PRO A C 1
ATOM 632 O O . PRO A 1 79 ? -7.545 10.412 -2.210 1.00 53.28 79 PRO A O 1
ATOM 635 N N . LEU A 1 80 ? -5.325 10.662 -2.132 1.00 59.09 80 LEU A N 1
ATOM 636 C CA . LEU A 1 80 ? -5.100 9.672 -1.088 1.00 59.09 80 LEU A CA 1
ATOM 637 C C . LEU A 1 80 ? -5.111 10.378 0.272 1.00 59.09 80 LEU A C 1
ATOM 639 O O . LEU A 1 80 ? -4.685 11.533 0.351 1.00 59.09 80 LEU A O 1
ATOM 643 N N . PRO A 1 81 ? -5.633 9.727 1.331 1.00 55.69 81 PRO A N 1
ATOM 644 C CA . PRO A 1 81 ? -5.605 10.291 2.674 1.00 55.69 81 PRO A CA 1
ATOM 645 C C . PRO A 1 81 ? -4.162 10.648 3.031 1.00 55.69 81 PRO A C 1
ATOM 647 O O . PRO A 1 81 ? -3.271 9.824 2.815 1.00 55.69 81 PRO A O 1
ATOM 650 N N . ASP A 1 82 ? -3.965 11.882 3.514 1.00 47.38 82 ASP A N 1
ATOM 651 C CA . ASP A 1 82 ? -2.656 12.468 3.810 1.00 47.38 82 ASP A CA 1
ATOM 652 C C . ASP A 1 82 ? -1.735 11.426 4.442 1.00 47.38 82 ASP A C 1
ATOM 654 O O . ASP A 1 82 ? -2.027 10.851 5.496 1.00 47.38 82 ASP A O 1
ATOM 658 N N . LYS A 1 83 ? -0.621 11.164 3.754 1.00 46.78 83 LYS A N 1
ATOM 659 C CA . LYS A 1 83 ? 0.501 10.410 4.299 1.00 46.78 83 LYS A CA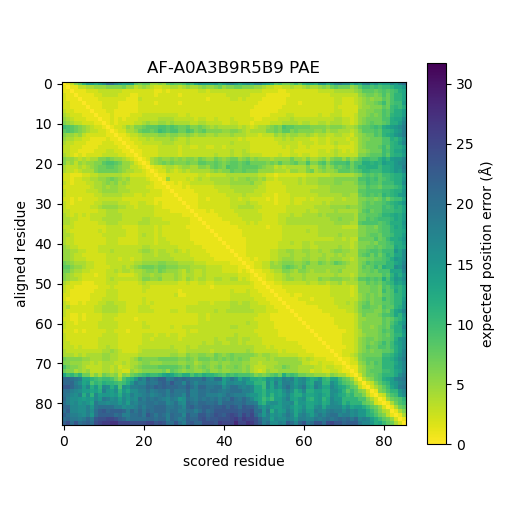 1
ATOM 660 C C . LYS A 1 83 ? 0.819 11.030 5.667 1.00 46.78 83 LYS A C 1
ATOM 662 O O . LYS A 1 83 ? 1.065 12.233 5.706 1.00 46.78 83 LYS A O 1
ATOM 667 N N . PRO A 1 84 ? 0.855 10.271 6.775 1.00 42.44 84 PRO A N 1
ATOM 668 C CA . PRO A 1 84 ? 1.418 10.817 7.996 1.00 42.44 84 PRO A CA 1
ATOM 669 C C . PRO A 1 84 ? 2.878 11.162 7.695 1.00 42.44 84 PRO A C 1
ATOM 671 O O . PRO A 1 84 ? 3.652 10.280 7.302 1.00 42.44 84 PRO A O 1
ATOM 674 N N . ASP A 1 85 ? 3.204 12.456 7.780 1.00 36.81 85 ASP A N 1
ATOM 675 C CA . ASP A 1 85 ? 4.550 12.991 7.591 1.00 36.81 85 ASP A CA 1
ATOM 676 C C . ASP A 1 85 ? 5.530 12.130 8.396 1.00 36.81 85 ASP A C 1
ATOM 678 O O . ASP A 1 85 ? 5.422 12.013 9.620 1.00 36.81 85 ASP A O 1
ATOM 682 N N . ALA A 1 86 ? 6.418 11.446 7.675 1.00 32.69 86 ALA A N 1
ATOM 683 C CA . ALA A 1 86 ? 7.463 10.617 8.260 1.00 32.69 86 ALA A CA 1
ATOM 684 C C . ALA A 1 86 ? 8.609 11.486 8.780 1.00 32.69 86 ALA A C 1
ATOM 686 O O . ALA A 1 86 ? 8.970 12.457 8.075 1.00 32.69 86 ALA A O 1
#

pLDDT: mean 84.27, std 14.72, range [32.69, 94.19]

Nearest PDB structures (foldseek):
  2mbm-assembly1_A  TM=5.237E-01  e=2.259E-01  synthetic construct
  6lgw-assembly1_E  TM=3.282E-01  e=2.947E+00  Lyssavirus rabies

Secondary structure (DSSP, 8-state):
--EEEEEEEEETTEEEEEE-SS-BS-HHHHHHHHHHHHHHHHHH-TT-EEEEEEEEHHHHHHHHHHHHTT----TTS---------